Protein AF-A0A7X9FQ86-F1 (afdb_monomer_lite)

Organism: NCBI:txid2024889

Secondary structure (DSSP, 8-state):
----------GGG-S-HHHHHHHHHHHHTSHHHHHHHHHHHHHHT--TT-EEEEET-TT-TTHHHHHHHHTTT-EEEEE-

Structure (mmCIF, N/CA/C/O backbone):
data_AF-A0A7X9FQ86-F1
#
_entry.id   AF-A0A7X9FQ86-F1
#
loop_
_atom_site.group_PDB
_atom_site.id
_atom_site.type_symbol
_atom_site.label_atom_id
_atom_site.label_alt_id
_atom_site.label_comp_id
_atom_site.label_asym_id
_atom_site.label_entity_id
_atom_site.label_seq_id
_atom_site.pdbx_PDB_ins_code
_atom_site.Cartn_x
_atom_site.Cartn_y
_atom_site.Cartn_z
_atom_site.occupancy
_atom_site.B_iso_or_equiv
_atom_site.auth_seq_id
_atom_site.auth_comp_id
_atom_site.auth_asym_id
_atom_site.auth_atom_id
_atom_site.pdbx_PDB_model_num
ATOM 1 N N . MET A 1 1 ? 5.216 14.953 -30.971 1.00 37.53 1 MET A N 1
ATOM 2 C CA . MET A 1 1 ? 6.011 13.720 -30.811 1.00 37.53 1 MET A CA 1
ATOM 3 C C . MET A 1 1 ? 5.076 12.666 -30.241 1.00 37.53 1 MET A C 1
ATOM 5 O O . MET A 1 1 ? 4.632 12.815 -29.113 1.00 37.53 1 MET A O 1
ATOM 9 N N . SER A 1 2 ? 4.638 11.730 -31.083 1.00 38.06 2 SER A N 1
ATOM 10 C CA . SER A 1 2 ? 3.641 10.708 -30.746 1.00 38.06 2 SER A CA 1
ATOM 11 C C . SER A 1 2 ? 4.320 9.599 -29.945 1.00 38.06 2 SER A C 1
ATOM 13 O O . SER A 1 2 ? 5.225 8.957 -30.472 1.00 38.06 2 SER A O 1
ATOM 15 N N . LEU A 1 3 ? 3.919 9.385 -28.691 1.00 42.47 3 LEU A N 1
ATOM 16 C CA . LEU A 1 3 ? 4.337 8.214 -27.918 1.00 42.47 3 LEU A CA 1
ATOM 17 C C . LEU A 1 3 ? 3.624 6.993 -28.510 1.00 42.47 3 LEU A C 1
ATOM 19 O O . LEU A 1 3 ? 2.425 6.813 -28.309 1.00 42.47 3 LEU A O 1
ATOM 23 N N . MET A 1 4 ? 4.341 6.202 -29.310 1.00 42.53 4 MET A N 1
ATOM 24 C CA . MET A 1 4 ? 3.851 4.899 -29.753 1.00 42.53 4 MET A CA 1
ATOM 25 C C . MET A 1 4 ? 3.703 3.984 -28.533 1.00 42.53 4 MET A C 1
ATOM 27 O O . MET A 1 4 ? 4.664 3.743 -27.813 1.00 42.53 4 MET A O 1
ATOM 31 N N . LEU A 1 5 ? 2.490 3.469 -28.335 1.00 49.75 5 LEU A N 1
ATOM 32 C CA . LEU A 1 5 ? 2.087 2.476 -27.328 1.00 49.75 5 LEU A CA 1
ATOM 33 C C . LEU A 1 5 ? 2.594 1.048 -27.644 1.00 49.75 5 LEU A C 1
ATOM 35 O O . LEU A 1 5 ? 1.964 0.065 -27.269 1.00 49.75 5 LEU A O 1
ATOM 39 N N . ASN A 1 6 ? 3.726 0.936 -28.337 1.00 48.44 6 ASN A N 1
ATOM 40 C CA . ASN A 1 6 ? 4.420 -0.319 -28.613 1.00 48.44 6 ASN A CA 1
ATOM 41 C C . ASN A 1 6 ? 5.705 -0.226 -27.783 1.00 48.44 6 ASN A C 1
ATOM 43 O O . ASN A 1 6 ? 6.591 0.543 -28.125 1.00 48.44 6 ASN A O 1
ATOM 47 N N . GLU A 1 7 ? 5.817 -0.813 -26.604 1.00 48.56 7 GLU A N 1
ATOM 48 C CA . GLU A 1 7 ? 5.860 -2.245 -26.345 1.00 48.56 7 GLU A CA 1
ATOM 49 C C . GLU A 1 7 ? 5.697 -2.416 -24.827 1.00 48.56 7 GLU A C 1
ATOM 51 O O . GLU A 1 7 ? 6.327 -1.688 -24.054 1.00 48.56 7 GLU A O 1
ATOM 56 N N . PHE A 1 8 ? 4.888 -3.375 -24.371 1.00 54.12 8 PHE A N 1
ATOM 57 C CA . PHE A 1 8 ? 5.058 -3.888 -23.012 1.00 54.12 8 PHE A CA 1
ATOM 58 C C . PHE A 1 8 ? 6.440 -4.546 -22.965 1.00 54.12 8 PHE A C 1
ATOM 60 O O . PHE A 1 8 ? 6.616 -5.664 -23.441 1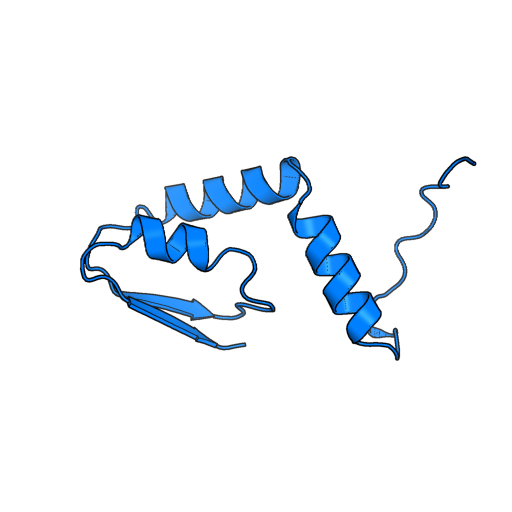.00 54.12 8 PHE A O 1
ATOM 67 N N . LYS A 1 9 ? 7.443 -3.808 -22.485 1.00 58.59 9 LYS A N 1
ATOM 68 C CA . LYS A 1 9 ? 8.790 -4.331 -22.292 1.00 58.59 9 LYS A CA 1
ATOM 69 C C . LYS A 1 9 ? 8.787 -5.156 -21.015 1.00 58.59 9 LYS A C 1
ATOM 71 O O . LYS A 1 9 ? 8.281 -4.692 -19.995 1.00 58.59 9 LYS A O 1
ATOM 76 N N . ASP A 1 10 ? 9.334 -6.361 -21.097 1.00 64.50 10 ASP A N 1
ATOM 77 C CA . ASP A 1 10 ? 9.492 -7.233 -19.942 1.00 64.50 10 ASP A CA 1
ATOM 78 C C . ASP A 1 10 ? 10.389 -6.537 -18.904 1.00 64.50 10 ASP A C 1
ATOM 80 O O . ASP A 1 10 ? 11.600 -6.387 -19.099 1.00 64.50 10 ASP A O 1
ATOM 84 N N . VAL A 1 11 ? 9.761 -6.036 -17.838 1.00 66.38 11 VAL A N 1
ATOM 85 C CA . VAL A 1 11 ? 10.434 -5.314 -16.754 1.00 66.38 11 VAL A CA 1
ATOM 86 C C . VAL A 1 11 ? 11.291 -6.244 -15.902 1.00 66.38 11 VAL A C 1
ATOM 88 O O . VAL A 1 11 ? 12.241 -5.763 -15.288 1.00 66.38 11 VAL A O 1
ATOM 91 N N . ASP A 1 12 ? 11.032 -7.556 -15.928 1.00 68.75 12 ASP A N 1
ATOM 92 C CA . ASP A 1 12 ? 11.764 -8.547 -15.133 1.00 68.75 12 ASP A CA 1
ATOM 93 C C . ASP A 1 12 ? 13.171 -8.791 -15.695 1.00 68.75 12 ASP A C 1
ATOM 95 O O . ASP A 1 12 ? 14.079 -9.219 -14.984 1.00 68.75 12 ASP A O 1
ATOM 99 N N . THR A 1 13 ? 13.383 -8.475 -16.976 1.00 73.81 13 THR A N 1
ATOM 100 C CA . THR A 1 13 ? 14.692 -8.583 -17.647 1.00 73.81 13 THR A CA 1
ATOM 101 C C . THR A 1 13 ? 15.463 -7.265 -17.692 1.00 73.81 13 THR A C 1
ATOM 103 O O . THR A 1 13 ? 16.574 -7.211 -18.228 1.00 73.81 13 THR A O 1
ATOM 106 N N . ASN A 1 14 ? 14.888 -6.185 -17.156 1.00 71.12 14 ASN A N 1
ATOM 107 C CA . ASN A 1 14 ? 15.502 -4.869 -17.197 1.00 71.12 14 ASN A CA 1
ATOM 108 C C . ASN A 1 14 ? 16.612 -4.759 -16.135 1.00 71.12 14 ASN A C 1
ATOM 110 O O . ASN A 1 14 ? 16.318 -4.843 -14.943 1.00 71.12 14 ASN A O 1
ATOM 114 N N . PRO A 1 15 ? 17.881 -4.544 -16.533 1.00 78.50 15 PRO A N 1
ATOM 115 C CA . PRO A 1 15 ? 18.988 -4.462 -15.584 1.00 78.50 15 PRO A CA 1
ATOM 116 C C . PRO A 1 15 ? 18.995 -3.160 -14.772 1.00 78.50 15 PRO A C 1
ATOM 118 O O . PRO A 1 15 ? 19.793 -3.046 -13.844 1.00 78.50 15 PRO A O 1
ATOM 121 N N . ASP A 1 16 ? 18.160 -2.177 -15.127 1.00 82.12 16 ASP A N 1
ATOM 122 C CA . ASP A 1 16 ? 18.027 -0.913 -14.406 1.00 82.12 16 ASP A CA 1
ATOM 123 C C . ASP A 1 16 ? 16.799 -0.933 -13.472 1.00 82.12 16 ASP A C 1
ATOM 125 O O . ASP A 1 16 ? 15.677 -0.644 -13.917 1.00 82.12 16 ASP A O 1
ATOM 129 N N . PRO A 1 17 ? 16.986 -1.234 -12.173 1.00 76.81 17 PRO A N 1
ATOM 130 C CA . PRO A 1 17 ? 15.892 -1.287 -11.211 1.00 76.81 17 PRO A CA 1
ATOM 131 C C . PRO A 1 17 ? 15.230 0.079 -10.984 1.00 76.81 17 PRO A C 1
ATOM 133 O O . PRO A 1 17 ? 14.040 0.122 -10.664 1.00 76.81 17 PRO A O 1
ATOM 136 N N . GLU A 1 18 ? 15.938 1.198 -11.185 1.00 82.69 18 GLU A N 1
ATOM 137 C CA . GLU A 1 18 ? 15.337 2.527 -11.031 1.00 82.69 18 GLU A CA 1
ATOM 138 C C . GLU A 1 18 ? 14.282 2.774 -12.105 1.00 82.69 18 GLU A C 1
ATOM 140 O O . GLU A 1 18 ? 13.209 3.310 -11.818 1.00 82.69 18 GLU A O 1
ATOM 145 N N . SER A 1 19 ? 14.538 2.336 -13.339 1.00 81.19 19 SER A N 1
ATOM 146 C CA . SER A 1 19 ? 13.548 2.443 -14.410 1.00 81.19 19 SER A CA 1
ATOM 147 C C . SER A 1 19 ? 12.269 1.655 -14.100 1.00 81.19 19 SER A C 1
ATOM 149 O O . SER A 1 19 ? 11.172 2.151 -14.368 1.00 81.19 19 SER A O 1
ATOM 151 N N . THR A 1 20 ? 12.385 0.487 -13.461 1.00 79.44 20 THR A N 1
ATOM 152 C CA . THR A 1 20 ? 11.237 -0.321 -13.027 1.00 79.44 20 THR A CA 1
ATOM 153 C C . THR A 1 20 ? 10.457 0.380 -11.915 1.00 79.44 20 THR A C 1
ATOM 155 O O . THR A 1 20 ? 9.237 0.513 -12.020 1.00 79.44 20 THR A O 1
ATOM 158 N N . VAL A 1 21 ? 11.135 0.918 -10.894 1.00 82.00 21 VAL A N 1
ATOM 159 C CA . VAL A 1 21 ? 10.487 1.697 -9.820 1.00 82.00 21 VAL A CA 1
ATOM 160 C C . VAL A 1 21 ? 9.758 2.917 -10.388 1.00 82.00 21 VAL A C 1
ATOM 162 O O . VAL A 1 21 ? 8.600 3.165 -10.047 1.00 82.00 21 VAL A O 1
ATOM 165 N N . ASN A 1 22 ? 10.390 3.645 -11.309 1.00 83.56 22 ASN A N 1
ATOM 166 C CA . ASN A 1 22 ? 9.792 4.806 -11.964 1.00 83.56 22 ASN A CA 1
ATOM 167 C C . ASN A 1 22 ? 8.572 4.428 -12.815 1.00 83.56 22 ASN A C 1
ATOM 169 O O . ASN A 1 22 ? 7.554 5.124 -12.775 1.00 83.56 22 ASN A O 1
ATOM 173 N N . ALA A 1 23 ? 8.635 3.314 -13.548 1.00 83.50 23 ALA A N 1
ATOM 174 C CA . ALA A 1 23 ? 7.509 2.806 -14.325 1.00 83.50 23 ALA A CA 1
ATOM 175 C C . ALA A 1 23 ? 6.332 2.400 -13.422 1.00 83.50 23 ALA A C 1
ATOM 177 O O . ALA A 1 23 ? 5.195 2.800 -13.682 1.00 83.50 23 ALA A O 1
ATOM 178 N N . LEU A 1 24 ? 6.589 1.673 -12.327 1.00 83.62 24 LEU A N 1
ATOM 179 C CA . LEU A 1 24 ? 5.573 1.317 -11.326 1.00 83.62 24 LEU A CA 1
ATOM 180 C C . LEU A 1 24 ? 4.956 2.567 -10.685 1.00 83.62 24 LEU A C 1
ATOM 182 O O . LEU A 1 24 ? 3.732 2.666 -10.556 1.00 83.62 24 LEU A O 1
ATOM 186 N N . GLY A 1 25 ? 5.789 3.555 -10.352 1.00 85.94 25 GLY A N 1
ATOM 187 C CA . GLY A 1 25 ? 5.363 4.864 -9.871 1.00 85.94 25 GLY A CA 1
ATOM 188 C C . GLY A 1 25 ? 4.433 5.563 -10.863 1.00 85.94 25 GLY A C 1
ATOM 189 O O . GLY A 1 25 ? 3.335 5.968 -10.483 1.00 85.94 25 GLY A O 1
ATOM 190 N N . ALA A 1 26 ? 4.801 5.636 -12.144 1.00 87.19 26 ALA A N 1
ATOM 191 C CA . ALA A 1 26 ? 3.972 6.240 -13.187 1.00 87.19 26 ALA A CA 1
ATOM 192 C C . ALA A 1 26 ? 2.638 5.496 -13.380 1.00 87.19 26 ALA A C 1
ATOM 194 O O . ALA A 1 26 ? 1.576 6.121 -13.414 1.00 87.19 26 ALA A O 1
ATOM 195 N N . MET A 1 27 ? 2.666 4.160 -13.434 1.00 87.19 27 MET A N 1
ATOM 196 C CA . MET A 1 27 ? 1.458 3.339 -13.562 1.00 87.19 27 MET A CA 1
ATOM 197 C C . MET A 1 27 ? 0.523 3.493 -12.358 1.00 87.19 27 MET A C 1
ATOM 199 O O . MET A 1 27 ? -0.694 3.550 -12.533 1.00 87.19 27 MET A O 1
ATOM 203 N N . SER A 1 28 ? 1.063 3.651 -11.144 1.00 88.12 28 SER A N 1
ATOM 204 C CA . SER A 1 28 ? 0.258 3.902 -9.939 1.00 88.12 28 SER A CA 1
ATOM 205 C C . SER A 1 28 ? -0.551 5.200 -9.995 1.00 88.12 28 SER A C 1
ATOM 207 O O . SER A 1 28 ? -1.553 5.339 -9.293 1.00 88.12 28 SER A O 1
ATOM 209 N N . GLN A 1 29 ? -0.155 6.149 -10.850 1.00 89.38 29 GLN A N 1
ATOM 210 C CA . GLN A 1 29 ? -0.875 7.408 -11.014 1.00 89.38 29 GLN A CA 1
ATOM 211 C C . GLN A 1 29 ? -2.096 7.295 -11.932 1.00 89.38 29 GLN A C 1
ATOM 213 O O . GLN A 1 29 ? -2.958 8.180 -11.885 1.00 89.38 29 GLN A O 1
ATOM 218 N N . LEU A 1 30 ? -2.211 6.218 -12.718 1.00 90.69 30 LEU A N 1
ATOM 219 C CA . LEU A 1 30 ? -3.331 5.990 -13.628 1.00 90.69 30 LEU A CA 1
ATOM 220 C C . LEU A 1 30 ? -4.649 5.857 -12.855 1.00 90.69 30 LEU A C 1
ATOM 222 O O . LEU A 1 30 ? -4.753 5.131 -11.866 1.00 90.69 30 LEU A O 1
ATOM 226 N N . ALA A 1 31 ? -5.694 6.529 -13.343 1.00 92.56 31 ALA A N 1
ATOM 227 C CA . ALA A 1 31 ? -6.997 6.558 -12.677 1.00 92.56 31 ALA A CA 1
ATOM 228 C C . ALA A 1 31 ? -7.630 5.163 -12.530 1.00 92.56 31 ALA A C 1
ATOM 230 O O . ALA A 1 31 ? -8.290 4.890 -11.529 1.00 92.56 31 ALA A O 1
ATOM 231 N N . SER A 1 32 ? -7.418 4.273 -13.503 1.00 93.50 32 SER A N 1
ATOM 232 C CA . SER A 1 32 ? -7.868 2.878 -13.445 1.00 93.50 32 SER A CA 1
ATOM 233 C C . SER A 1 32 ? -7.171 2.094 -12.330 1.00 93.50 32 SER A C 1
ATOM 235 O O . SER A 1 32 ? -7.841 1.388 -11.579 1.00 93.50 32 SER A O 1
ATOM 237 N N . VAL A 1 33 ? -5.854 2.270 -12.176 1.00 91.12 33 VAL A N 1
ATOM 238 C CA . VAL A 1 33 ? -5.049 1.621 -11.128 1.00 91.12 33 VAL A CA 1
ATOM 239 C C . VAL A 1 33 ? -5.448 2.131 -9.744 1.00 91.12 33 VAL A C 1
ATOM 241 O O . VAL A 1 33 ? -5.692 1.339 -8.839 1.00 91.12 33 VAL A O 1
ATOM 244 N N . LYS A 1 34 ? -5.625 3.444 -9.577 1.00 90.75 34 LYS A N 1
ATOM 245 C CA . LYS A 1 34 ? -6.144 4.007 -8.319 1.00 90.75 34 LYS A CA 1
ATOM 246 C C . LYS A 1 34 ? -7.537 3.475 -7.985 1.00 90.75 34 LYS A C 1
ATOM 248 O O . LYS A 1 34 ? -7.806 3.113 -6.845 1.00 90.75 34 LYS A O 1
ATOM 253 N N . ARG A 1 35 ? -8.422 3.387 -8.985 1.00 92.62 35 ARG A N 1
ATOM 254 C CA . ARG A 1 35 ? -9.796 2.905 -8.794 1.00 92.62 35 ARG A CA 1
ATOM 255 C C . ARG A 1 35 ? -9.839 1.447 -8.343 1.00 92.62 35 ARG A C 1
ATOM 257 O O . ARG A 1 35 ? -10.575 1.146 -7.410 1.00 92.62 35 ARG A O 1
ATOM 264 N N . ILE A 1 36 ? -9.082 0.556 -8.990 1.00 92.38 36 ILE A N 1
ATOM 265 C CA . ILE A 1 36 ? -9.095 -0.870 -8.629 1.00 92.38 36 ILE A CA 1
ATOM 266 C C . ILE A 1 36 ? -8.513 -1.092 -7.226 1.00 92.38 36 ILE A C 1
ATOM 268 O O . ILE A 1 36 ? -9.063 -1.878 -6.461 1.00 92.38 36 ILE A O 1
ATO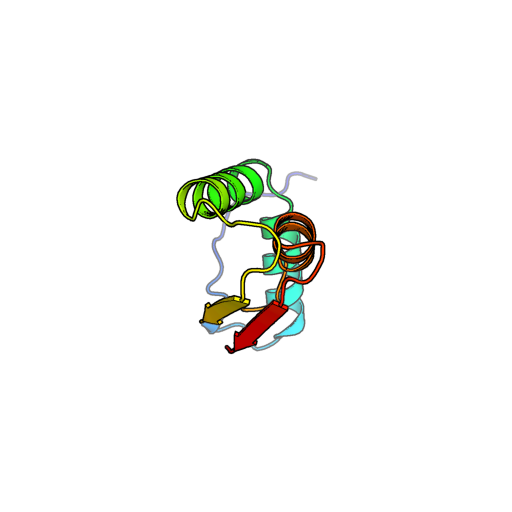M 272 N N . ARG A 1 37 ? -7.465 -0.343 -6.852 1.00 88.94 37 ARG A N 1
ATOM 273 C CA . ARG A 1 37 ? -6.871 -0.401 -5.507 1.00 88.94 37 ARG A CA 1
ATOM 274 C C . ARG A 1 37 ? -7.853 0.039 -4.434 1.00 88.94 37 ARG A C 1
ATOM 276 O O . ARG A 1 37 ? -8.110 -0.708 -3.496 1.00 88.94 37 ARG A O 1
ATOM 283 N N . ARG A 1 38 ? -8.473 1.208 -4.619 1.00 89.81 38 ARG A N 1
ATOM 284 C CA . ARG A 1 38 ? -9.483 1.719 -3.688 1.00 89.81 38 ARG A CA 1
ATOM 285 C C . ARG A 1 38 ? -10.646 0.746 -3.518 1.00 89.81 38 ARG A C 1
ATOM 287 O O . ARG A 1 38 ? -11.078 0.510 -2.397 1.00 89.81 38 ARG A O 1
ATOM 294 N N . PHE A 1 39 ? -11.109 0.143 -4.612 1.00 93.12 39 PHE A N 1
ATOM 295 C CA . PHE A 1 39 ? -12.139 -0.890 -4.548 1.00 93.12 39 PHE A CA 1
ATOM 296 C C . PHE A 1 39 ? -11.701 -2.085 -3.684 1.00 93.12 39 PHE A C 1
ATOM 298 O O . PHE A 1 39 ? -12.474 -2.552 -2.854 1.00 93.12 39 PHE A O 1
ATOM 305 N N . GLY A 1 40 ? -10.449 -2.538 -3.8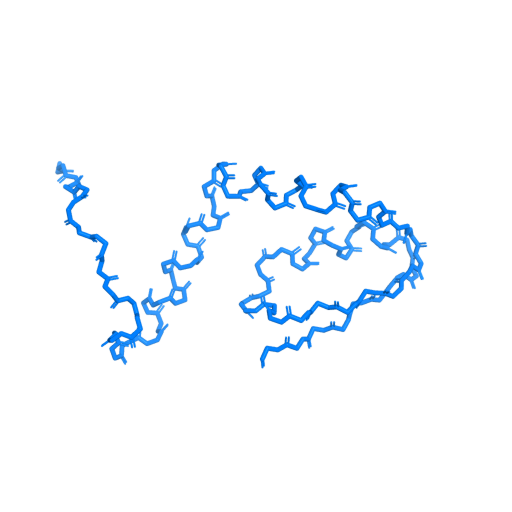13 1.00 91.00 40 GLY A N 1
ATOM 306 C CA . GLY A 1 40 ? -9.879 -3.569 -2.940 1.00 91.00 40 GLY A CA 1
ATOM 307 C C . GLY A 1 40 ? -9.898 -3.177 -1.458 1.00 91.00 40 GLY A C 1
ATOM 308 O O . GLY A 1 40 ? -10.375 -3.949 -0.629 1.00 91.00 40 GLY A O 1
ATOM 309 N N . LEU A 1 41 ? -9.463 -1.958 -1.126 1.00 89.62 41 LEU A N 1
ATOM 310 C CA . LEU A 1 41 ? -9.478 -1.448 0.252 1.00 89.62 41 LEU A CA 1
ATOM 311 C C . LEU A 1 41 ? -10.899 -1.338 0.828 1.00 89.62 41 LEU A C 1
ATOM 313 O O . LEU A 1 41 ? -11.123 -1.665 1.994 1.00 89.62 41 LEU A O 1
ATOM 317 N N . GLU A 1 42 ? -11.872 -0.921 0.016 1.00 91.25 42 GLU A N 1
ATOM 318 C CA . GLU A 1 42 ? -13.283 -0.849 0.412 1.00 91.25 42 GLU A CA 1
ATOM 319 C C . GLU A 1 42 ? -13.846 -2.240 0.754 1.00 91.25 42 GLU A C 1
ATOM 321 O O . GLU A 1 42 ? -14.573 -2.385 1.740 1.00 91.25 42 GLU A O 1
ATOM 326 N N . LEU A 1 43 ? -13.457 -3.281 0.007 1.00 94.56 43 LEU A N 1
ATOM 327 C CA . LEU A 1 43 ? -13.864 -4.666 0.277 1.00 94.56 43 LEU A CA 1
ATOM 328 C C . LEU A 1 43 ? -13.281 -5.230 1.577 1.00 94.56 43 LEU A C 1
ATOM 330 O O . LEU A 1 43 ? -13.930 -6.051 2.227 1.00 94.56 43 LEU A O 1
ATOM 334 N N . LEU A 1 44 ? -12.089 -4.781 1.982 1.00 92.31 44 LEU A N 1
ATOM 335 C CA . LEU A 1 44 ? -11.482 -5.177 3.257 1.00 92.31 44 LEU A CA 1
ATOM 336 C C . LEU A 1 44 ? -12.241 -4.616 4.468 1.00 92.31 44 LEU A C 1
ATOM 338 O O . LEU A 1 44 ? -12.065 -5.113 5.580 1.00 92.31 44 LEU A O 1
ATOM 342 N N . ASN A 1 45 ? -13.100 -3.607 4.261 1.00 93.00 45 ASN A N 1
ATOM 343 C CA . ASN A 1 45 ? -13.931 -2.993 5.297 1.00 93.00 45 ASN A CA 1
ATOM 344 C C . ASN A 1 45 ? -13.120 -2.594 6.546 1.00 93.00 45 ASN A C 1
ATOM 346 O O . ASN A 1 45 ? -13.560 -2.799 7.685 1.00 93.00 45 ASN A O 1
ATOM 350 N N . LEU A 1 46 ? -11.926 -2.039 6.305 1.00 92.75 46 LEU A N 1
ATOM 351 C CA . LEU A 1 46 ? -10.970 -1.648 7.335 1.00 92.75 46 LEU A CA 1
ATOM 352 C C . LEU A 1 46 ? -11.623 -0.719 8.363 1.00 92.75 46 LEU A C 1
ATOM 354 O O . LEU A 1 46 ? -12.430 0.156 8.034 1.00 92.75 46 LEU A O 1
ATOM 358 N N . LYS A 1 47 ? -11.270 -0.921 9.629 1.00 94.62 47 LYS A N 1
ATOM 359 C CA . LYS A 1 47 ? -11.739 -0.131 10.765 1.00 94.62 47 LYS A CA 1
ATOM 360 C C . LYS A 1 47 ? -10.569 0.585 11.417 1.00 94.62 47 LYS A C 1
ATOM 362 O O . LYS A 1 47 ? -9.463 0.056 11.516 1.00 94.62 47 LYS A O 1
ATOM 367 N N . GLN A 1 48 ? -10.853 1.776 11.926 1.00 97.06 48 GLN A N 1
ATOM 368 C CA . GLN A 1 48 ? -9.903 2.544 12.720 1.00 97.06 48 GLN A CA 1
ATOM 369 C C . GLN A 1 48 ? -9.387 1.707 13.898 1.00 97.06 48 GLN A C 1
ATOM 371 O O . GLN A 1 48 ? -10.134 0.927 14.492 1.00 97.06 48 GLN A O 1
ATOM 376 N N . GLY A 1 49 ? -8.106 1.854 14.224 1.00 97.56 49 GLY A N 1
ATOM 377 C CA . GLY A 1 49 ? -7.466 1.107 15.306 1.00 97.56 49 GLY A CA 1
ATOM 378 C C . GLY A 1 49 ? -7.037 -0.319 14.947 1.00 97.56 49 GLY A C 1
ATOM 379 O O . GLY A 1 49 ? -6.359 -0.955 15.753 1.00 97.56 49 GLY A O 1
ATOM 380 N N . GLN A 1 50 ? -7.391 -0.838 13.766 1.00 96.81 50 GLN A N 1
ATOM 381 C CA . GLN A 1 50 ? -6.977 -2.182 13.362 1.00 96.81 50 GLN A CA 1
ATOM 382 C C . GLN A 1 50 ? -5.488 -2.264 13.021 1.00 96.81 50 GLN A C 1
ATOM 384 O O . GLN A 1 50 ? -4.828 -1.278 12.680 1.00 96.81 50 GLN A O 1
ATOM 389 N N . MET A 1 51 ? -4.979 -3.491 13.104 1.00 96.31 51 MET A N 1
ATOM 390 C CA . MET A 1 51 ? -3.684 -3.861 12.562 1.00 96.31 51 MET A CA 1
ATOM 391 C C . MET A 1 51 ? -3.888 -4.517 11.200 1.00 96.31 51 MET A C 1
ATOM 393 O O . MET A 1 51 ? -4.651 -5.477 11.094 1.00 96.31 51 MET A O 1
ATOM 397 N N . LEU A 1 52 ? -3.200 -4.006 10.185 1.00 95.06 52 LEU A N 1
ATOM 398 C CA . LEU A 1 52 ? -3.148 -4.599 8.855 1.00 95.06 52 LEU A CA 1
ATOM 399 C C . LEU A 1 52 ? -1.753 -5.174 8.601 1.00 95.06 52 LEU A C 1
ATOM 401 O O . LEU A 1 52 ? -0.748 -4.545 8.937 1.00 95.06 52 LEU A O 1
ATOM 405 N N . PHE A 1 53 ? -1.706 -6.357 7.995 1.00 95.00 53 PHE A N 1
ATOM 406 C CA . PHE A 1 53 ? -0.489 -6.923 7.428 1.00 95.00 53 PHE A CA 1
ATOM 407 C C . PHE A 1 53 ? -0.598 -6.900 5.900 1.00 95.00 53 PHE A C 1
ATOM 409 O O . PHE A 1 53 ? -1.464 -7.569 5.341 1.00 95.00 53 PHE A O 1
ATOM 416 N N . GLU A 1 54 ? 0.256 -6.110 5.256 1.00 92.19 54 GLU A N 1
ATOM 417 C CA . GLU A 1 54 ? 0.346 -5.960 3.801 1.00 92.19 54 GLU A CA 1
ATOM 418 C C . GLU A 1 54 ? 1.490 -6.851 3.299 1.00 92.19 54 GLU A C 1
ATOM 420 O O . GLU A 1 54 ? 2.668 -6.520 3.468 1.00 92.19 54 GLU A O 1
ATOM 425 N N . ALA A 1 55 ? 1.143 -8.011 2.742 1.00 92.31 55 ALA A N 1
ATOM 426 C CA . ALA A 1 55 ? 2.100 -8.948 2.161 1.00 92.31 55 ALA A CA 1
ATOM 427 C C . ALA A 1 55 ? 2.244 -8.688 0.658 1.00 92.31 55 ALA A C 1
ATOM 429 O O . ALA A 1 55 ? 1.238 -8.593 -0.044 1.00 92.31 55 ALA A O 1
ATOM 430 N N . GLY A 1 56 ? 3.480 -8.615 0.165 1.00 90.56 56 GLY A N 1
ATOM 431 C CA . GLY A 1 56 ? 3.755 -8.229 -1.218 1.00 90.56 56 GLY A CA 1
ATOM 432 C C . GLY A 1 56 ? 3.511 -6.738 -1.452 1.00 90.56 56 GLY A C 1
ATOM 433 O O . GLY A 1 56 ? 2.887 -6.355 -2.442 1.00 90.56 56 GLY A O 1
ATOM 434 N N . CYS A 1 57 ? 3.928 -5.887 -0.506 1.00 88.69 57 CYS A N 1
ATOM 435 C CA . CYS A 1 57 ? 3.627 -4.453 -0.537 1.00 88.69 57 CYS A CA 1
ATOM 436 C C . CYS A 1 57 ? 4.358 -3.690 -1.658 1.00 88.69 57 CYS A C 1
ATOM 438 O O . CYS A 1 57 ? 4.048 -2.519 -1.914 1.00 88.69 57 CYS A O 1
ATOM 440 N N . GLY A 1 58 ? 5.337 -4.319 -2.319 1.00 87.69 58 GLY A N 1
ATOM 441 C CA . GLY A 1 58 ? 6.158 -3.688 -3.346 1.00 87.69 58 GLY A CA 1
ATOM 442 C C . GLY A 1 58 ? 6.761 -2.371 -2.853 1.00 87.69 58 GLY A C 1
ATOM 443 O O . GLY A 1 58 ? 7.273 -2.258 -1.742 1.00 87.69 58 GLY A O 1
ATOM 444 N N . ALA A 1 59 ? 6.620 -1.318 -3.661 1.00 84.75 59 ALA A N 1
ATOM 445 C CA . ALA A 1 59 ? 7.095 0.027 -3.330 1.00 84.75 59 ALA A CA 1
ATOM 446 C C . ALA A 1 59 ? 6.175 0.828 -2.373 1.00 84.75 59 ALA A C 1
ATOM 448 O O . ALA A 1 59 ? 6.326 2.046 -2.275 1.00 84.75 59 ALA A O 1
ATOM 449 N N . CYS A 1 60 ? 5.208 0.190 -1.696 1.00 87.56 60 CYS A N 1
ATOM 450 C CA . CYS A 1 60 ? 4.316 0.815 -0.703 1.00 87.56 60 CYS A CA 1
ATOM 451 C C . CYS A 1 60 ? 3.555 2.058 -1.216 1.00 87.56 60 CYS A C 1
ATOM 453 O O . CYS A 1 60 ? 3.347 3.028 -0.482 1.00 87.56 60 CYS A O 1
ATOM 455 N N . LEU A 1 61 ? 3.155 2.060 -2.492 1.00 84.62 61 LEU A N 1
ATOM 456 C CA . LEU A 1 61 ? 2.654 3.253 -3.198 1.00 84.62 61 LEU A CA 1
ATOM 457 C C . LEU A 1 61 ? 1.306 3.787 -2.672 1.00 84.62 61 LEU A C 1
ATOM 459 O O . LEU A 1 61 ? 0.914 4.907 -2.992 1.00 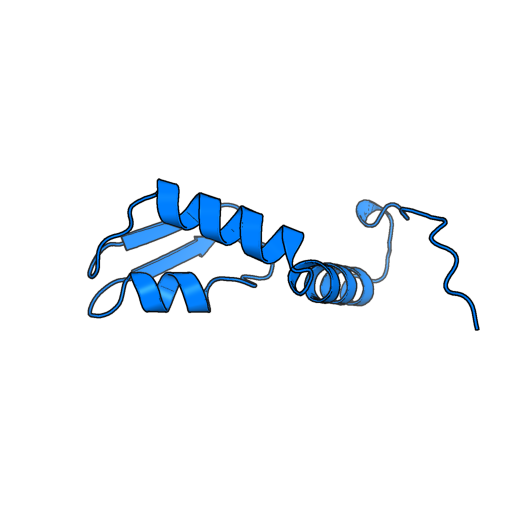84.62 61 LEU A O 1
ATOM 463 N N . ASP A 1 62 ? 0.594 2.988 -1.893 1.00 83.12 62 ASP A N 1
ATOM 464 C CA . ASP A 1 62 ? -0.742 3.210 -1.339 1.00 83.12 62 ASP A CA 1
ATOM 465 C C . ASP A 1 62 ? -0.777 3.182 0.195 1.00 83.12 62 ASP A C 1
ATOM 467 O O . ASP A 1 62 ? -1.819 3.448 0.797 1.00 83.12 62 ASP A O 1
ATOM 471 N N . LEU A 1 63 ? 0.372 2.974 0.842 1.00 88.94 63 LEU A N 1
ATOM 472 C CA . LEU A 1 63 ? 0.472 2.854 2.296 1.00 88.94 63 LEU A CA 1
ATOM 473 C C . LEU A 1 63 ? -0.125 4.064 3.033 1.00 88.94 63 LEU A C 1
ATOM 475 O O . LEU A 1 63 ? -0.734 3.917 4.089 1.00 88.94 63 LEU A O 1
ATOM 479 N N . ASN A 1 64 ? -0.004 5.265 2.463 1.00 89.31 64 ASN A N 1
ATOM 480 C CA . ASN A 1 64 ? -0.583 6.470 3.054 1.00 89.31 64 ASN A CA 1
ATOM 481 C C . ASN A 1 64 ? -2.118 6.419 3.103 1.00 89.31 64 ASN A C 1
ATOM 483 O O . ASN A 1 64 ? -2.696 6.782 4.122 1.00 89.31 64 ASN A O 1
ATOM 487 N N . GLU A 1 65 ? -2.784 5.948 2.043 1.00 89.31 65 GLU A N 1
ATOM 488 C CA . GLU A 1 65 ? -4.251 5.829 2.015 1.00 89.31 65 GLU A CA 1
ATOM 489 C C . GLU A 1 65 ? -4.725 4.809 3.057 1.00 89.31 65 GLU A C 1
ATOM 491 O O . GLU A 1 65 ? -5.650 5.079 3.823 1.00 89.31 65 GLU A O 1
ATOM 496 N N . VAL A 1 66 ? -4.017 3.684 3.163 1.00 91.88 66 VAL A N 1
ATOM 497 C CA . VAL A 1 66 ? -4.268 2.648 4.172 1.00 91.88 66 VAL A CA 1
ATOM 498 C C . VAL A 1 66 ? -4.097 3.189 5.594 1.00 91.88 66 VAL A C 1
ATOM 500 O O . VAL A 1 66 ? -4.963 2.989 6.446 1.00 91.88 66 VAL A O 1
ATOM 503 N N . ILE A 1 67 ? -3.003 3.906 5.865 1.00 93.19 67 ILE A N 1
ATOM 504 C CA . ILE A 1 67 ? -2.744 4.500 7.182 1.00 93.19 67 ILE A CA 1
ATOM 505 C C . ILE A 1 67 ? -3.850 5.491 7.559 1.00 93.19 67 ILE A C 1
ATOM 507 O O . ILE A 1 67 ? -4.296 5.482 8.708 1.00 93.19 67 ILE A O 1
ATOM 511 N N . GLU A 1 68 ? -4.319 6.323 6.625 1.00 94.00 68 GLU A N 1
ATOM 512 C CA . GLU A 1 68 ? -5.420 7.257 6.892 1.00 94.00 68 GLU A CA 1
ATOM 513 C C . GLU A 1 68 ? -6.728 6.534 7.245 1.00 94.00 68 GLU A C 1
ATOM 515 O O . GLU A 1 68 ? -7.429 6.962 8.161 1.00 94.00 68 GLU A O 1
ATOM 520 N N . LEU A 1 69 ? -7.031 5.403 6.601 1.00 93.69 69 LEU A N 1
ATOM 521 C CA . LEU A 1 69 ? -8.220 4.599 6.919 1.00 93.69 69 LEU A CA 1
ATOM 522 C C . LEU A 1 69 ? -8.157 3.956 8.313 1.00 93.69 69 LEU A C 1
ATOM 524 O O . LEU A 1 69 ? -9.186 3.768 8.965 1.00 93.69 69 LEU A O 1
ATOM 528 N N . LEU A 1 70 ? -6.954 3.617 8.778 1.00 95.62 70 LEU A N 1
ATOM 529 C CA . LEU A 1 70 ? -6.732 2.943 10.057 1.00 95.62 70 LEU A CA 1
ATOM 530 C C . LEU A 1 70 ? -6.544 3.919 11.231 1.00 95.62 70 LEU A C 1
ATOM 532 O O . LEU A 1 70 ? -6.575 3.504 12.394 1.00 95.62 70 LEU A O 1
ATOM 536 N N . LYS A 1 71 ? -6.359 5.215 10.963 1.00 94.75 71 LYS A N 1
ATOM 537 C CA . LYS A 1 71 ? -6.267 6.249 11.999 1.00 94.75 71 LYS A CA 1
ATOM 538 C C . LYS A 1 71 ? -7.628 6.527 12.662 1.00 94.75 71 LYS A C 1
ATOM 540 O O . LYS A 1 71 ? -8.651 6.495 11.986 1.00 94.75 71 LYS A O 1
ATOM 545 N N . PRO A 1 72 ? -7.643 6.908 13.955 1.00 95.56 72 PRO A N 1
ATOM 546 C CA . PRO A 1 72 ? -6.513 6.906 14.885 1.00 95.56 72 PRO A CA 1
ATOM 547 C C . PRO A 1 72 ? -6.203 5.498 15.427 1.00 95.56 72 PRO A C 1
ATOM 549 O O . PRO A 1 72 ? -7.063 4.625 15.473 1.00 95.56 72 PRO A O 1
ATOM 552 N N .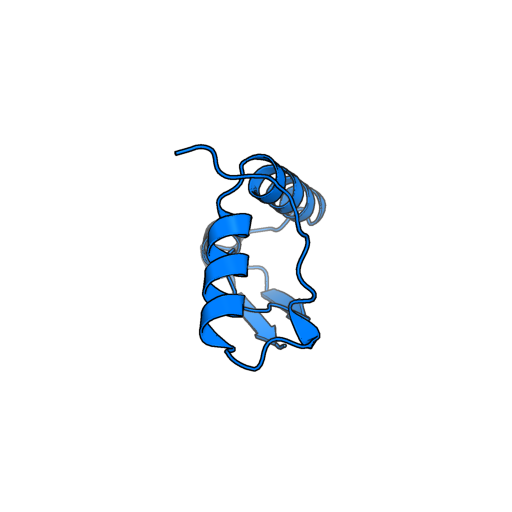 GLY A 1 73 ? -4.964 5.292 15.886 1.00 94.44 73 GLY A N 1
ATOM 553 C CA . GLY A 1 73 ? -4.560 4.104 16.655 1.00 94.44 73 GLY A CA 1
ATOM 554 C C . GLY A 1 73 ? -4.236 2.842 15.849 1.00 94.44 73 GLY A C 1
ATOM 555 O O . GLY A 1 73 ? -3.704 1.893 16.423 1.00 94.44 73 GLY A O 1
ATOM 556 N N . GLY A 1 74 ? -4.520 2.820 14.547 1.00 96.44 74 GLY A N 1
ATOM 557 C CA . GLY A 1 74 ? -4.201 1.684 13.690 1.00 96.44 74 GLY A CA 1
ATOM 558 C C . GLY A 1 74 ? -2.715 1.547 13.369 1.00 96.44 74 GLY A C 1
ATOM 559 O O . GLY A 1 74 ? -1.917 2.466 13.577 1.00 96.44 74 GLY A O 1
ATOM 560 N N . ARG A 1 75 ? -2.336 0.364 12.880 1.00 96.00 75 ARG A N 1
ATOM 561 C CA . ARG A 1 75 ? -0.950 0.011 12.541 1.00 96.00 75 ARG A CA 1
ATOM 562 C C . ARG A 1 75 ? -0.913 -0.797 11.252 1.00 96.00 75 ARG A C 1
ATOM 564 O O . ARG A 1 75 ? -1.789 -1.624 11.025 1.00 96.00 75 ARG A O 1
ATOM 571 N N . VAL A 1 76 ? 0.131 -0.598 10.457 1.00 95.38 76 VAL A N 1
ATOM 572 C CA . VAL A 1 76 ? 0.394 -1.402 9.260 1.00 95.38 76 VAL A CA 1
ATOM 573 C C . VAL A 1 76 ? 1.774 -2.028 9.393 1.00 95.38 76 VAL A C 1
ATOM 575 O O . VAL A 1 76 ? 2.738 -1.332 9.713 1.00 95.38 76 VAL A O 1
ATOM 578 N N . LEU A 1 77 ? 1.860 -3.335 9.169 1.00 95.19 77 LEU A N 1
ATOM 579 C CA . LEU A 1 77 ? 3.111 -4.056 8.972 1.00 95.19 77 LEU A CA 1
ATOM 580 C C . LEU A 1 77 ? 3.203 -4.423 7.490 1.00 95.19 77 LEU A C 1
ATOM 582 O O . LEU A 1 77 ? 2.300 -5.073 6.97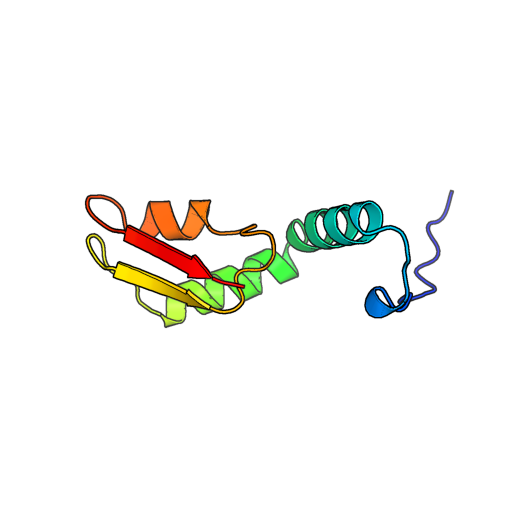5 1.00 95.19 77 LEU A O 1
ATOM 586 N N . CYS A 1 78 ? 4.272 -4.002 6.823 1.00 94.44 78 CYS A N 1
ATOM 587 C CA . CYS A 1 78 ? 4.503 -4.274 5.404 1.00 94.44 78 CYS A CA 1
ATOM 588 C C . CYS A 1 78 ? 5.670 -5.251 5.249 1.00 94.44 78 CYS A C 1
ATOM 590 O O . CYS A 1 78 ? 6.664 -5.127 5.972 1.00 94.44 78 CYS A O 1
ATOM 592 N N . TYR A 1 79 ? 5.549 -6.200 4.324 1.00 92.50 79 TYR A N 1
ATOM 593 C CA . TYR A 1 79 ? 6.619 -7.131 3.972 1.00 92.50 79 TYR A CA 1
ATOM 594 C C . TYR A 1 79 ? 6.525 -7.511 2.489 1.00 92.50 79 TYR A C 1
ATOM 596 O O . TYR A 1 79 ? 5.428 -7.809 2.013 1.00 92.50 79 TYR A O 1
ATOM 604 N N . ASP A 1 80 ? 7.658 -7.509 1.789 1.00 88.00 80 ASP A N 1
ATOM 605 C CA . ASP A 1 80 ? 7.821 -7.902 0.380 1.00 88.00 80 ASP A CA 1
ATOM 606 C C . ASP A 1 80 ? 9.017 -8.855 0.254 1.00 88.00 80 ASP A C 1
ATOM 608 O O . ASP A 1 80 ? 10.058 -8.563 0.896 1.00 88.00 80 ASP A O 1
#

InterPro domains:
  IPR029063 S-adenosyl-L-methionine-dependent methyltransferase superfamily [SSF53335] (29-80)

Foldseek 3Di:
DDDPPDDPPDPVPDPDVVVVVVVVLVVCPDPVNVVVVVVVVVVVVAAAQEEEEAEPCDPVNCVVVVVVRNPDNYYYHYDD

pLDDT: mean 83.98, std 15.13, range [37.53, 97.56]

Radius of gyration: 15.71 Å; chains: 1; bounding box: 33×23×48 Å

Sequence (80 aa):
MSLMLNEFKDVDTNPDPESTVNALGAMSQLASVKRIRRFGLELLNLKQGQMLFEAGCGACLDLNEVIELLKPGGRVLCYD